Protein AF-A0A7U8CAG4-F1 (afdb_monomer_lite)

Structure (mmCIF, N/CA/C/O backbone):
data_AF-A0A7U8CAG4-F1
#
_entry.id   AF-A0A7U8CAG4-F1
#
loop_
_atom_site.group_PDB
_atom_site.id
_atom_site.type_symbol
_atom_site.label_atom_id
_atom_site.label_alt_id
_atom_site.label_comp_id
_atom_site.label_asym_id
_atom_site.label_entity_id
_atom_site.label_seq_id
_atom_site.pdbx_PDB_ins_code
_atom_site.Cartn_x
_atom_site.Cartn_y
_atom_site.Cartn_z
_atom_site.occupancy
_atom_site.B_iso_or_equiv
_atom_site.auth_seq_id
_atom_site.auth_comp_id
_atom_site.auth_asym_id
_atom_site.auth_atom_id
_atom_site.pdbx_PDB_model_num
ATOM 1 N N . MET A 1 1 ? 18.008 -1.185 -23.469 1.00 68.38 1 MET A N 1
ATOM 2 C CA . MET A 1 1 ? 16.532 -1.246 -23.396 1.00 68.38 1 MET A CA 1
ATOM 3 C C . MET A 1 1 ? 15.949 -0.709 -24.699 1.00 68.38 1 MET A C 1
ATOM 5 O O . MET A 1 1 ? 16.457 0.298 -25.180 1.00 68.38 1 MET A O 1
ATOM 9 N N . THR A 1 2 ? 14.965 -1.376 -25.307 1.00 79.25 2 THR A N 1
ATOM 10 C CA . THR A 1 2 ? 14.265 -0.886 -26.513 1.00 79.25 2 THR A CA 1
ATOM 11 C C . THR A 1 2 ? 13.176 0.128 -26.144 1.00 79.25 2 THR A C 1
ATOM 13 O O . THR A 1 2 ? 12.731 0.179 -24.998 1.00 79.25 2 THR A O 1
ATOM 16 N N . GLU A 1 3 ? 12.713 0.925 -27.109 1.00 79.12 3 GLU A N 1
ATOM 17 C CA . GLU A 1 3 ? 11.611 1.884 -26.909 1.00 79.12 3 GLU A CA 1
ATOM 18 C C . GLU A 1 3 ? 10.323 1.199 -26.412 1.00 79.12 3 GLU A C 1
ATOM 20 O O . GLU A 1 3 ? 9.626 1.711 -25.536 1.00 79.12 3 GLU A O 1
ATOM 25 N N . GLN A 1 4 ? 10.059 -0.022 -26.885 1.00 84.00 4 GLN A N 1
ATOM 26 C CA . GLN A 1 4 ? 8.933 -0.838 -26.432 1.00 84.00 4 GLN A CA 1
ATOM 27 C C . GLN A 1 4 ? 9.073 -1.268 -24.961 1.00 84.00 4 GLN A C 1
ATOM 29 O O . GLN A 1 4 ? 8.112 -1.171 -24.200 1.00 84.00 4 GLN A O 1
ATOM 34 N N . GLN A 1 5 ? 10.267 -1.700 -24.541 1.00 83.88 5 GLN A N 1
ATOM 35 C CA . GLN A 1 5 ? 10.544 -2.063 -23.143 1.00 83.88 5 GLN A CA 1
ATOM 36 C C . GLN A 1 5 ? 10.380 -0.858 -22.206 1.00 83.88 5 GLN A C 1
ATOM 38 O O . GLN A 1 5 ? 9.859 -0.991 -21.100 1.00 83.88 5 GLN A O 1
ATOM 43 N N . PHE A 1 6 ? 10.768 0.332 -22.676 1.00 83.88 6 PHE A N 1
ATOM 44 C CA . PHE A 1 6 ? 10.539 1.583 -21.961 1.00 83.88 6 PHE A CA 1
ATOM 45 C C . PHE A 1 6 ? 9.060 1.898 -21.781 1.00 83.88 6 PHE A C 1
ATOM 47 O O . PHE A 1 6 ? 8.622 2.115 -20.654 1.00 83.88 6 PHE A O 1
ATOM 54 N N . SER A 1 7 ? 8.291 1.893 -22.868 1.00 87.56 7 SER A N 1
ATOM 55 C CA . SER A 1 7 ? 6.862 2.199 -22.807 1.00 87.56 7 SER A CA 1
ATOM 56 C C . SER A 1 7 ? 6.114 1.237 -21.877 1.00 87.56 7 SER A C 1
ATOM 58 O O . SER A 1 7 ? 5.245 1.665 -21.116 1.00 87.56 7 SER A O 1
ATOM 60 N N . GLN A 1 8 ? 6.496 -0.044 -21.874 1.00 89.75 8 GLN A N 1
ATOM 61 C CA . GLN A 1 8 ? 5.921 -1.043 -20.978 1.00 89.75 8 GLN A CA 1
ATOM 62 C C . GLN A 1 8 ? 6.227 -0.746 -19.502 1.00 89.75 8 GLN A C 1
ATOM 64 O O . GLN A 1 8 ? 5.319 -0.788 -18.672 1.00 89.75 8 GLN A O 1
ATOM 69 N N . LEU A 1 9 ? 7.478 -0.408 -19.170 1.00 88.88 9 LEU A N 1
ATOM 70 C CA . LEU A 1 9 ? 7.862 -0.063 -17.800 1.00 88.88 9 LEU A CA 1
ATOM 71 C C . LEU A 1 9 ? 7.195 1.233 -17.326 1.00 88.88 9 LEU A C 1
ATOM 73 O O . LEU A 1 9 ? 6.667 1.268 -16.220 1.00 88.88 9 LEU A O 1
ATOM 77 N N . ASP A 1 10 ? 7.181 2.277 -18.155 1.00 90.50 10 ASP A N 1
ATOM 78 C CA . ASP A 1 10 ? 6.547 3.559 -17.825 1.00 90.50 10 ASP A CA 1
ATOM 79 C C . ASP A 1 10 ? 5.045 3.385 -17.556 1.00 90.50 10 ASP A C 1
ATOM 81 O O . ASP A 1 10 ? 4.529 3.849 -16.538 1.00 90.50 10 ASP A O 1
ATOM 85 N N . THR A 1 11 ? 4.359 2.612 -18.405 1.00 93.19 11 THR A N 1
ATOM 86 C CA . THR A 1 11 ? 2.941 2.271 -18.216 1.00 93.19 11 THR A CA 1
ATOM 87 C C . THR A 1 11 ? 2.712 1.559 -16.885 1.00 93.19 11 THR A C 1
ATOM 89 O O . THR A 1 11 ? 1.804 1.925 -16.138 1.00 93.19 11 THR A O 1
ATOM 92 N N . LEU A 1 12 ? 3.549 0.570 -16.561 1.00 93.50 12 LEU A N 1
ATOM 93 C CA . LEU A 1 12 ? 3.447 -0.167 -15.306 1.00 93.50 12 LEU A CA 1
ATOM 94 C C . LEU A 1 12 ? 3.647 0.760 -14.096 1.00 93.50 12 LEU A C 1
ATOM 96 O O . LEU A 1 12 ? 2.866 0.714 -13.147 1.00 93.50 12 LEU A O 1
ATOM 100 N N . LEU A 1 13 ? 4.648 1.646 -14.127 1.00 93.12 13 LEU A N 1
ATOM 101 C CA . LEU A 1 13 ? 4.898 2.597 -13.038 1.00 93.12 13 LEU A CA 1
ATOM 102 C C . LEU A 1 13 ? 3.747 3.595 -12.861 1.00 93.12 13 LEU A C 1
ATOM 104 O O . LEU A 1 13 ? 3.364 3.873 -11.725 1.00 93.12 13 LEU A O 1
ATOM 108 N N . LEU A 1 14 ? 3.153 4.088 -13.951 1.00 95.12 14 LEU A N 1
ATOM 109 C CA . LEU A 1 14 ? 1.967 4.950 -13.896 1.00 95.12 14 LEU A CA 1
ATOM 110 C C . LEU A 1 14 ? 0.762 4.234 -13.273 1.00 95.12 14 LEU A C 1
ATOM 112 O O . LEU A 1 14 ? 0.055 4.823 -12.453 1.00 95.12 14 LEU A O 1
ATOM 116 N N . GLN A 1 15 ? 0.551 2.956 -13.597 1.00 94.94 15 GLN A N 1
ATOM 117 C CA . GLN A 1 15 ? -0.473 2.142 -12.936 1.00 94.94 15 GLN A CA 1
ATOM 118 C C . GLN A 1 15 ? -0.194 2.002 -11.434 1.00 94.94 15 GLN A C 1
ATOM 120 O O . GLN A 1 15 ? -1.111 2.137 -10.624 1.00 94.94 15 GLN A O 1
ATOM 125 N N . GLY A 1 16 ? 1.069 1.792 -11.053 1.00 94.50 16 GLY A N 1
ATOM 126 C CA . GLY A 1 16 ? 1.500 1.766 -9.655 1.00 94.50 16 GLY A CA 1
ATOM 127 C C . GLY A 1 16 ? 1.205 3.074 -8.914 1.00 94.50 16 GLY A C 1
ATOM 128 O O . GLY A 1 16 ? 0.687 3.037 -7.801 1.00 94.50 16 GLY A O 1
ATOM 129 N N . ILE A 1 17 ? 1.471 4.226 -9.538 1.00 95.88 17 ILE A N 1
ATOM 130 C CA . ILE A 1 17 ? 1.151 5.548 -8.972 1.00 95.88 17 ILE A CA 1
ATOM 131 C C . ILE A 1 17 ? -0.359 5.688 -8.758 1.00 95.88 17 ILE A C 1
ATOM 133 O O . ILE A 1 17 ? -0.787 5.985 -7.646 1.00 95.88 17 ILE A O 1
ATOM 137 N N . SER A 1 18 ? -1.172 5.378 -9.770 1.00 96.25 18 SER A N 1
ATOM 138 C CA . SER A 1 18 ? -2.635 5.462 -9.664 1.00 96.25 18 SER A CA 1
ATOM 139 C C . SER A 1 18 ? -3.208 4.541 -8.571 1.00 96.25 18 SER A C 1
ATOM 141 O O . SER A 1 18 ? -4.127 4.921 -7.837 1.00 96.25 18 SER A O 1
ATOM 143 N N . LEU A 1 19 ? -2.636 3.342 -8.399 1.00 94.56 19 LEU A N 1
ATOM 144 C CA . LEU A 1 19 ? -2.985 2.442 -7.294 1.00 94.56 19 LEU A CA 1
ATOM 145 C C . LEU A 1 19 ? -2.683 3.071 -5.928 1.00 94.56 19 LEU A C 1
ATOM 147 O O . LEU A 1 19 ? -3.506 2.972 -5.018 1.00 94.56 19 LEU A O 1
ATOM 151 N N . LEU A 1 20 ? -1.527 3.720 -5.782 1.00 95.81 20 LEU A N 1
ATOM 152 C CA . LEU A 1 20 ? -1.118 4.368 -4.534 1.00 95.81 20 LEU A CA 1
ATOM 153 C C . LEU A 1 20 ? -1.964 5.604 -4.215 1.00 95.81 20 LEU A C 1
ATOM 155 O O . LEU A 1 20 ? -2.328 5.799 -3.057 1.00 95.81 20 LEU A O 1
ATOM 159 N N . GLU A 1 21 ? -2.336 6.400 -5.217 1.00 96.25 21 GLU A N 1
ATOM 160 C CA . GLU A 1 21 ? -3.268 7.525 -5.059 1.00 96.25 21 GLU A CA 1
ATOM 161 C C . GLU A 1 21 ? -4.646 7.044 -4.589 1.00 96.25 21 GLU A C 1
ATOM 163 O O . GLU A 1 21 ? -5.217 7.592 -3.643 1.00 96.25 21 GLU A O 1
ATOM 168 N N . THR A 1 22 ? -5.149 5.961 -5.189 1.00 95.50 22 THR A N 1
ATOM 169 C CA . THR A 1 22 ? -6.414 5.340 -4.772 1.00 95.50 22 THR A CA 1
ATOM 170 C C . THR A 1 22 ? -6.319 4.853 -3.328 1.00 95.50 22 THR A C 1
ATOM 172 O O . THR A 1 22 ? -7.183 5.160 -2.508 1.00 95.50 22 THR A O 1
ATOM 175 N N . LEU A 1 23 ? -5.235 4.153 -2.982 1.00 94.69 23 LEU A N 1
ATOM 176 C CA . LEU A 1 23 ? -4.998 3.684 -1.620 1.00 94.69 23 LEU A CA 1
ATOM 177 C C . LEU A 1 23 ? -4.916 4.857 -0.629 1.00 94.69 23 LEU A C 1
ATOM 179 O O . LEU A 1 23 ? -5.432 4.760 0.482 1.00 94.69 23 LEU A O 1
ATOM 183 N N . SER A 1 24 ? -4.338 5.986 -1.041 1.00 95.50 24 SER A N 1
ATOM 184 C CA . SER A 1 24 ? -4.243 7.207 -0.235 1.00 95.50 24 SER A CA 1
ATOM 185 C C . SER A 1 24 ? -5.624 7.757 0.118 1.00 95.50 24 SER A C 1
ATOM 187 O O . SER A 1 24 ? -5.876 8.067 1.283 1.00 95.50 24 SER A O 1
ATOM 189 N N . SER A 1 25 ? -6.546 7.780 -0.851 1.00 95.81 25 SER A N 1
ATOM 190 C CA . SER A 1 25 ? -7.946 8.151 -0.612 1.00 95.81 25 SER A CA 1
ATOM 191 C C . SER A 1 25 ? -8.642 7.188 0.356 1.00 95.81 25 SER A C 1
ATOM 193 O O . SER A 1 25 ? -9.379 7.632 1.236 1.00 95.81 25 SER A O 1
ATOM 195 N N . ILE A 1 26 ? -8.370 5.883 0.258 1.00 95.69 26 ILE A N 1
ATOM 196 C CA . ILE A 1 26 ? -8.925 4.877 1.178 1.00 95.69 26 ILE A CA 1
ATOM 197 C C . ILE A 1 26 ? -8.468 5.099 2.617 1.00 95.69 26 ILE A C 1
ATOM 199 O O . ILE A 1 26 ? -9.287 5.012 3.526 1.00 95.69 26 ILE A O 1
ATOM 203 N N . TYR A 1 27 ? -7.205 5.461 2.842 1.00 93.81 27 TYR A N 1
ATOM 204 C CA . TYR A 1 27 ? -6.733 5.808 4.185 1.00 93.81 27 TYR A CA 1
ATOM 205 C C . TYR A 1 27 ? -7.405 7.062 4.762 1.00 93.81 27 TYR A C 1
ATOM 207 O O . TYR A 1 27 ? -7.573 7.161 5.980 1.00 93.81 27 TYR A O 1
ATOM 215 N N . ASP A 1 28 ? -7.784 8.030 3.928 1.00 95.06 28 ASP A N 1
ATOM 216 C CA . ASP A 1 28 ? -8.519 9.208 4.397 1.00 95.06 28 ASP A CA 1
ATOM 217 C C . ASP A 1 28 ? -9.979 8.866 4.728 1.00 95.06 28 ASP A C 1
ATOM 219 O O . ASP A 1 28 ? -10.457 9.250 5.797 1.00 95.06 28 ASP A O 1
ATOM 223 N N . LYS A 1 29 ? -10.646 8.053 3.898 1.00 93.69 29 LYS A N 1
ATOM 224 C CA . LYS A 1 29 ? -11.989 7.525 4.204 1.00 93.69 29 LYS A CA 1
ATOM 225 C C . LYS A 1 29 ? -11.995 6.668 5.472 1.00 93.69 29 LYS A C 1
ATOM 227 O O . LYS A 1 29 ? -12.907 6.774 6.285 1.00 93.69 29 LYS A O 1
ATOM 232 N N . GLU A 1 30 ? -10.968 5.840 5.670 1.00 93.50 30 GLU A N 1
ATOM 233 C CA . GLU A 1 30 ? -10.811 5.016 6.874 1.00 93.50 30 GLU A CA 1
ATOM 234 C C . GLU A 1 30 ? -10.738 5.895 8.128 1.00 93.50 30 GLU A C 1
ATOM 236 O O . GLU A 1 30 ? -11.395 5.601 9.124 1.00 93.50 30 GLU A O 1
ATOM 241 N N . LEU A 1 31 ? -9.999 7.011 8.082 1.00 94.25 31 LEU A N 1
ATOM 242 C CA . LEU A 1 31 ? -9.956 7.953 9.201 1.00 94.25 31 LEU A CA 1
ATOM 243 C C . LEU A 1 31 ? -11.335 8.560 9.493 1.00 94.25 31 LEU A C 1
ATOM 245 O O . LEU A 1 31 ? -11.708 8.693 10.663 1.00 94.25 31 LEU A O 1
ATOM 249 N N . GLU A 1 32 ? -12.070 8.957 8.455 1.00 93.06 32 GLU A N 1
ATOM 250 C CA . GLU A 1 32 ? -13.411 9.526 8.597 1.00 93.06 32 GLU A CA 1
ATOM 251 C C . GLU A 1 32 ? -14.366 8.520 9.250 1.00 93.06 32 GLU A C 1
ATOM 253 O O . GLU A 1 32 ? -14.986 8.840 10.266 1.00 93.06 32 GLU A O 1
ATOM 258 N N . ALA A 1 33 ? -14.381 7.278 8.762 1.00 91.44 33 ALA A N 1
ATOM 259 C CA . ALA A 1 33 ? -15.195 6.196 9.309 1.00 91.44 33 ALA A CA 1
ATOM 260 C C . ALA A 1 33 ? -14.813 5.848 10.765 1.00 91.44 33 ALA A C 1
ATOM 262 O O . ALA A 1 33 ? -15.675 5.652 11.624 1.00 91.44 33 ALA A O 1
ATOM 263 N N . LEU A 1 34 ? -13.514 5.855 11.095 1.00 91.00 34 LEU A N 1
ATOM 264 C CA . LEU A 1 34 ? -13.033 5.697 12.475 1.00 91.00 34 LEU A CA 1
ATOM 265 C C . LEU A 1 34 ? -13.487 6.841 13.391 1.00 91.00 34 LEU A C 1
ATOM 267 O O . LEU A 1 34 ? -13.701 6.628 14.589 1.00 91.00 34 LEU A O 1
ATOM 271 N N . SER A 1 35 ? -13.606 8.052 12.849 1.00 89.62 35 SER A N 1
ATOM 272 C CA . SER A 1 35 ? -14.015 9.243 13.597 1.00 89.62 35 SER A CA 1
ATOM 273 C C . SER A 1 35 ? -15.526 9.270 13.833 1.00 89.62 35 SER A C 1
ATOM 275 O O . SER A 1 35 ? -15.965 9.628 14.927 1.00 89.62 35 SER A O 1
ATOM 277 N N . SER A 1 36 ? -16.315 8.840 12.845 1.00 91.19 36 SER A N 1
ATOM 278 C CA . SER A 1 36 ? -17.772 8.695 12.948 1.00 91.19 36 SER A CA 1
ATOM 279 C C . SER A 1 36 ? -18.210 7.422 13.682 1.00 91.19 36 SER A C 1
ATOM 281 O O . SER A 1 36 ? -19.361 7.337 14.106 1.00 91.19 36 SER A O 1
ATOM 283 N N . LYS A 1 37 ? -17.288 6.469 13.898 1.00 89.06 37 LYS A N 1
ATOM 284 C CA . LYS A 1 37 ? -17.540 5.135 14.481 1.00 89.06 37 LYS A CA 1
ATOM 285 C C . LYS A 1 37 ? -18.525 4.302 13.653 1.00 89.06 37 LYS A C 1
ATOM 287 O O . LYS A 1 37 ? -19.269 3.495 14.208 1.00 89.06 37 LYS A O 1
ATOM 292 N N . ASP A 1 38 ? -18.513 4.501 12.341 1.00 90.62 38 ASP A N 1
ATOM 293 C CA . ASP A 1 38 ? -19.346 3.767 11.395 1.00 90.62 38 ASP A CA 1
ATOM 294 C C . ASP A 1 38 ? -18.714 2.397 11.095 1.00 90.62 38 ASP A C 1
ATOM 296 O O . ASP A 1 38 ? -17.737 2.288 10.353 1.00 90.62 38 ASP A O 1
ATOM 300 N N . LEU A 1 39 ? -19.226 1.349 11.746 1.00 88.00 39 LEU A N 1
ATOM 301 C CA . LEU A 1 39 ? -18.669 -0.003 11.645 1.00 88.00 39 LEU A CA 1
ATOM 302 C C . LEU A 1 39 ? -18.956 -0.669 10.295 1.00 88.00 39 LEU A C 1
ATOM 304 O O . LEU A 1 39 ? -18.136 -1.469 9.842 1.00 88.00 39 LEU A O 1
ATOM 308 N N . ASP A 1 40 ? -20.079 -0.333 9.662 1.00 89.38 40 ASP A N 1
ATOM 309 C CA . ASP A 1 40 ? -20.458 -0.893 8.366 1.00 89.38 40 ASP A CA 1
ATOM 310 C C . ASP A 1 40 ? -19.544 -0.311 7.283 1.00 89.38 40 ASP A C 1
ATOM 312 O O . ASP A 1 40 ? -18.876 -1.056 6.562 1.00 89.38 40 ASP A O 1
ATOM 316 N N . LEU A 1 41 ? -19.374 1.017 7.283 1.00 89.69 41 LEU A N 1
ATOM 317 C CA . LEU A 1 41 ? -18.438 1.700 6.393 1.00 89.69 41 LEU A CA 1
ATOM 318 C C . LEU A 1 41 ? -16.987 1.235 6.609 1.00 89.69 41 LEU A C 1
ATOM 320 O O . LEU A 1 41 ? -16.241 1.069 5.643 1.00 89.69 41 LEU A O 1
ATOM 324 N N . LEU A 1 42 ? -16.569 0.983 7.856 1.00 90.31 42 LEU A N 1
ATOM 325 C CA . LEU A 1 42 ? -15.238 0.432 8.143 1.00 90.31 42 LEU A CA 1
ATOM 326 C C . LEU A 1 42 ? -15.037 -0.969 7.559 1.00 90.31 42 LEU A C 1
ATOM 328 O O . LEU A 1 42 ? -13.926 -1.288 7.127 1.00 90.31 42 LEU A O 1
ATOM 332 N N . SER A 1 43 ? -16.078 -1.803 7.541 1.00 89.75 43 SER A N 1
ATOM 333 C CA . SER A 1 43 ? -16.007 -3.139 6.944 1.00 89.75 43 SER A CA 1
ATOM 334 C C . SER A 1 43 ? -15.768 -3.054 5.438 1.00 89.75 43 SER A C 1
ATOM 336 O O . SER A 1 43 ? -14.815 -3.654 4.931 1.00 89.75 43 SER A O 1
ATOM 338 N N . ASP A 1 44 ? -16.558 -2.231 4.747 1.00 92.75 44 ASP A N 1
ATOM 339 C CA . ASP A 1 44 ? -16.452 -2.024 3.301 1.00 92.75 44 ASP A CA 1
ATOM 340 C C . ASP A 1 44 ? -15.082 -1.447 2.915 1.00 92.75 44 ASP A C 1
ATOM 342 O O . ASP A 1 44 ? -14.391 -1.981 2.043 1.00 92.75 44 ASP A O 1
ATOM 346 N N . ILE A 1 45 ? -14.628 -0.415 3.638 1.00 93.62 45 ILE A N 1
ATOM 347 C CA . ILE A 1 45 ? -13.303 0.196 3.456 1.00 93.62 45 ILE A CA 1
ATOM 348 C C . ILE A 1 45 ? -12.187 -0.830 3.663 1.00 93.62 45 ILE A C 1
ATOM 350 O O . ILE A 1 45 ? -11.206 -0.833 2.919 1.00 93.62 45 ILE A O 1
ATOM 354 N N . T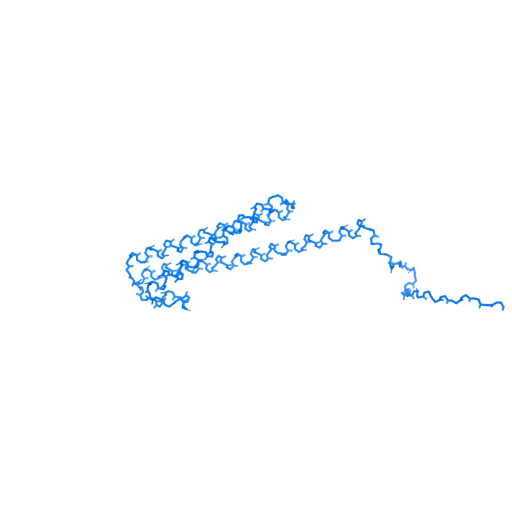HR A 1 46 ? -12.316 -1.716 4.653 1.00 90.44 46 THR A N 1
ATOM 355 C CA . THR A 1 46 ? -11.310 -2.753 4.914 1.00 90.44 46 THR A CA 1
ATOM 356 C C . THR A 1 46 ? -11.211 -3.725 3.741 1.00 90.44 46 THR A C 1
ATOM 358 O O . THR A 1 46 ? -10.103 -4.034 3.298 1.00 90.44 46 THR A O 1
ATOM 361 N N . GLN A 1 47 ? -12.346 -4.169 3.194 1.00 92.38 47 GLN A N 1
ATOM 362 C CA . GLN A 1 47 ? -12.368 -5.056 2.027 1.00 92.38 47 GLN A CA 1
ATOM 363 C C . GLN A 1 47 ? -11.745 -4.384 0.795 1.00 92.38 47 GLN A C 1
ATOM 365 O O . GLN A 1 47 ? -10.901 -4.983 0.121 1.00 92.38 47 GLN A O 1
ATOM 370 N N . GLU A 1 48 ? -12.100 -3.123 0.535 1.00 93.25 48 GLU A N 1
ATOM 371 C CA . GLU A 1 48 ? -11.541 -2.336 -0.569 1.00 93.25 48 GLU A CA 1
ATOM 372 C C . GLU A 1 48 ? -10.020 -2.149 -0.414 1.00 93.25 48 GLU A C 1
ATOM 374 O O . GLU A 1 48 ? -9.255 -2.409 -1.350 1.00 93.25 48 GLU A O 1
ATOM 379 N N . LYS A 1 49 ? -9.558 -1.797 0.794 1.00 92.94 49 LYS A N 1
ATOM 380 C CA . LYS A 1 49 ? -8.136 -1.658 1.145 1.00 92.94 49 LYS A CA 1
ATOM 381 C C . LYS A 1 49 ? -7.368 -2.956 0.908 1.00 92.94 49 LYS A C 1
ATOM 383 O O . LYS A 1 49 ? -6.307 -2.925 0.285 1.00 92.94 49 LYS A O 1
ATOM 388 N N . THR A 1 50 ? -7.893 -4.103 1.347 1.00 92.19 50 THR A N 1
ATOM 389 C CA . THR A 1 50 ? -7.275 -5.416 1.097 1.00 92.19 50 THR A CA 1
ATOM 390 C C . THR A 1 50 ? -7.173 -5.715 -0.400 1.00 92.19 50 THR A C 1
ATOM 392 O O . THR A 1 50 ? -6.120 -6.150 -0.868 1.00 92.19 50 THR A O 1
ATOM 395 N N . GLY A 1 51 ? -8.227 -5.438 -1.173 1.00 91.56 51 GLY A N 1
ATOM 396 C CA . GLY A 1 51 ? -8.215 -5.604 -2.627 1.00 91.56 51 GLY A CA 1
ATOM 397 C C . GLY A 1 51 ? -7.135 -4.756 -3.309 1.00 91.56 51 GLY A C 1
ATOM 398 O O . GLY A 1 51 ? -6.379 -5.261 -4.143 1.00 91.56 51 GLY A O 1
ATOM 399 N N . LEU A 1 52 ? -7.009 -3.485 -2.922 1.00 91.88 52 LEU A N 1
ATOM 400 C CA . LEU A 1 52 ? -5.985 -2.581 -3.453 1.00 91.88 52 LEU A CA 1
ATOM 401 C C . LEU A 1 52 ? -4.565 -2.995 -3.055 1.00 91.88 52 LEU A C 1
ATOM 403 O O . LEU A 1 52 ? -3.670 -2.955 -3.897 1.00 91.88 52 LEU A O 1
ATOM 407 N N . LEU A 1 53 ? -4.354 -3.445 -1.816 1.00 93.00 53 LEU A N 1
ATOM 408 C CA . LEU A 1 53 ? -3.055 -3.951 -1.364 1.00 93.00 53 LEU A CA 1
ATOM 409 C C . LEU A 1 53 ? -2.627 -5.199 -2.144 1.00 93.00 53 LEU A C 1
ATOM 411 O O . LEU A 1 53 ? -1.468 -5.296 -2.543 1.00 93.00 53 LEU A O 1
ATOM 415 N N . ASN A 1 54 ? -3.557 -6.110 -2.443 1.00 92.69 54 ASN A N 1
ATOM 416 C CA . ASN A 1 54 ? -3.279 -7.268 -3.296 1.00 92.69 54 ASN A CA 1
ATOM 417 C C . ASN A 1 54 ? -2.903 -6.846 -4.725 1.00 92.69 54 ASN A C 1
ATOM 419 O O . ASN A 1 54 ? -1.950 -7.372 -5.300 1.00 92.69 54 ASN A O 1
ATOM 423 N N . ARG A 1 55 ? -3.597 -5.853 -5.297 1.00 92.38 55 ARG A N 1
ATOM 424 C CA . ARG A 1 55 ? -3.238 -5.290 -6.612 1.00 92.38 55 ARG A CA 1
ATOM 425 C C . ARG A 1 55 ? -1.852 -4.646 -6.593 1.00 92.38 55 ARG A C 1
ATOM 427 O O . ARG A 1 55 ? -1.079 -4.855 -7.523 1.00 92.38 55 ARG A O 1
ATOM 434 N N . PHE A 1 56 ? -1.515 -3.914 -5.533 1.00 91.31 56 PHE A N 1
ATOM 435 C CA . PHE A 1 56 ? -0.194 -3.308 -5.369 1.00 91.31 56 PHE A CA 1
ATOM 436 C C . PHE A 1 56 ? 0.919 -4.356 -5.188 1.00 91.31 56 PHE A C 1
ATOM 438 O O . PHE A 1 56 ? 2.019 -4.209 -5.728 1.00 91.31 56 PHE A O 1
ATOM 445 N N . HIS A 1 57 ? 0.631 -5.448 -4.477 1.00 90.81 57 HIS A N 1
ATOM 446 C CA . HIS A 1 57 ? 1.535 -6.588 -4.378 1.00 90.81 57 HIS A CA 1
ATOM 447 C C . HIS A 1 57 ? 1.813 -7.200 -5.757 1.00 90.81 57 HIS A C 1
ATOM 449 O O . HIS A 1 57 ? 2.974 -7.355 -6.133 1.00 90.81 57 HIS A O 1
ATOM 455 N N . ASN A 1 58 ? 0.765 -7.450 -6.548 1.00 91.62 58 ASN A N 1
ATOM 456 C CA . ASN A 1 58 ? 0.904 -7.965 -7.911 1.00 91.62 58 ASN A CA 1
ATOM 457 C C . ASN A 1 58 ? 1.702 -7.011 -8.808 1.00 91.62 58 ASN A C 1
ATOM 459 O O . ASN A 1 58 ? 2.612 -7.461 -9.494 1.00 91.62 58 ASN A O 1
ATOM 463 N N . PHE A 1 59 ? 1.439 -5.702 -8.736 1.00 92.56 59 PHE A N 1
ATOM 464 C CA . PHE A 1 59 ? 2.245 -4.680 -9.415 1.00 92.56 59 PHE A CA 1
ATOM 465 C C . PHE A 1 59 ? 3.735 -4.787 -9.046 1.00 92.56 59 PHE A C 1
ATOM 467 O O . PHE A 1 59 ? 4.604 -4.701 -9.911 1.00 92.56 59 PHE A O 1
ATOM 474 N N . THR A 1 60 ? 4.050 -5.004 -7.766 1.00 89.31 60 THR A N 1
ATOM 475 C CA . THR A 1 60 ? 5.440 -5.127 -7.305 1.00 89.31 60 THR A CA 1
ATOM 476 C C . THR A 1 60 ? 6.117 -6.364 -7.897 1.00 89.31 60 THR A C 1
ATOM 478 O O . THR A 1 60 ? 7.265 -6.274 -8.334 1.00 89.31 60 THR A O 1
ATOM 481 N N . LEU A 1 61 ? 5.407 -7.496 -7.943 1.00 90.19 61 LEU A N 1
ATOM 482 C CA . LEU A 1 61 ? 5.892 -8.726 -8.573 1.00 90.19 61 LEU A CA 1
ATOM 483 C C . LEU A 1 61 ? 6.088 -8.542 -10.080 1.00 90.19 61 LEU A C 1
ATOM 485 O O . LEU A 1 61 ? 7.157 -8.854 -10.597 1.00 90.19 61 LEU A O 1
ATOM 489 N N . GLU A 1 62 ? 5.098 -7.976 -10.769 1.00 91.50 62 GLU A N 1
ATOM 490 C CA . GLU A 1 62 ? 5.154 -7.705 -12.206 1.00 91.50 62 GLU A CA 1
ATOM 491 C C . GLU A 1 62 ? 6.324 -6.782 -12.552 1.00 91.50 62 GLU A C 1
ATOM 493 O O . GLU A 1 62 ? 7.068 -7.051 -13.491 1.00 91.50 62 GLU A O 1
ATOM 498 N N . ARG A 1 63 ? 6.564 -5.745 -11.741 1.00 90.38 63 ARG A N 1
ATOM 499 C CA . ARG A 1 63 ? 7.705 -4.841 -11.915 1.00 90.38 63 ARG A CA 1
ATOM 500 C C . ARG A 1 63 ? 9.034 -5.576 -11.782 1.00 90.38 63 ARG A C 1
ATOM 502 O O . ARG A 1 63 ? 9.937 -5.347 -12.581 1.00 90.38 63 ARG A O 1
ATOM 509 N N . VAL A 1 64 ? 9.167 -6.446 -10.783 1.00 88.50 64 VAL A N 1
ATOM 510 C CA . VAL A 1 64 ? 10.382 -7.248 -10.577 1.00 88.50 64 VAL A CA 1
ATOM 511 C C . VAL A 1 64 ? 10.619 -8.188 -11.758 1.00 88.50 64 VAL A C 1
ATOM 513 O O . VAL A 1 64 ? 11.733 -8.233 -12.277 1.00 88.50 64 VAL A O 1
ATOM 516 N N . GLU A 1 65 ? 9.591 -8.903 -12.215 1.00 88.75 65 GLU A N 1
ATOM 517 C CA . GLU A 1 65 ? 9.697 -9.808 -13.365 1.00 88.75 65 GLU A CA 1
ATOM 518 C C . GLU A 1 65 ? 10.010 -9.055 -14.664 1.00 88.75 65 GLU A C 1
ATOM 520 O O . GLU A 1 65 ? 10.866 -9.482 -15.441 1.00 88.75 65 GLU A O 1
ATOM 525 N N . LEU A 1 66 ? 9.405 -7.883 -14.864 1.00 88.00 66 LEU A N 1
ATOM 526 C CA . LEU A 1 66 ? 9.684 -7.029 -16.012 1.00 88.00 66 LEU A CA 1
ATOM 527 C C . LEU A 1 66 ? 11.148 -6.574 -16.026 1.00 88.00 66 LEU A C 1
ATOM 529 O O . LEU A 1 66 ? 11.819 -6.687 -17.050 1.00 88.00 66 LEU A O 1
ATOM 533 N N . LEU A 1 67 ? 11.683 -6.135 -14.885 1.00 84.44 67 LEU A N 1
ATOM 534 C CA . LEU A 1 67 ? 13.082 -5.714 -14.786 1.00 84.44 67 LEU A CA 1
ATOM 535 C C . LEU A 1 67 ? 14.065 -6.867 -15.002 1.00 84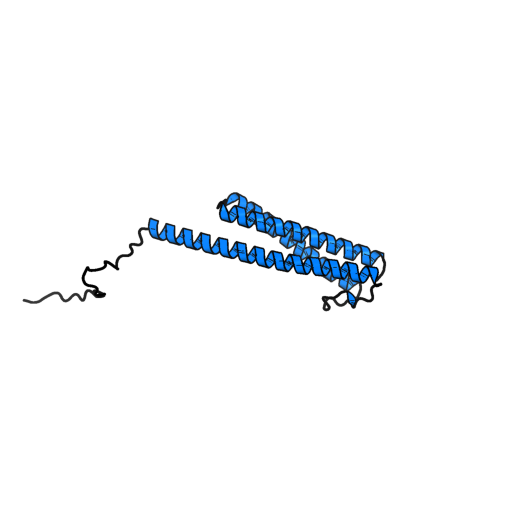.44 67 LEU A C 1
ATOM 537 O O . LEU A 1 67 ? 15.054 -6.698 -15.721 1.00 84.44 67 LEU A O 1
ATOM 541 N N . LYS A 1 68 ? 13.760 -8.057 -14.470 1.00 85.06 68 LYS A N 1
ATOM 542 C CA . LYS A 1 68 ? 14.528 -9.277 -14.758 1.00 85.06 68 LYS A CA 1
ATOM 543 C C . LYS A 1 68 ? 14.534 -9.597 -16.250 1.00 85.06 68 LYS A C 1
ATOM 545 O O . LYS A 1 68 ? 15.587 -9.925 -16.790 1.00 85.06 68 LYS A O 1
ATOM 550 N N . SER A 1 69 ? 13.395 -9.453 -16.934 1.00 85.00 69 SER A N 1
ATOM 551 C CA . SER A 1 69 ? 13.300 -9.690 -18.383 1.00 85.00 69 SER A CA 1
ATOM 552 C C . SER A 1 69 ? 14.194 -8.748 -19.201 1.00 85.00 69 SER A C 1
ATOM 554 O O . SER A 1 69 ? 14.638 -9.096 -20.295 1.00 85.00 69 SER A O 1
ATOM 556 N N . PHE A 1 70 ? 14.522 -7.576 -18.651 1.00 82.44 70 PHE A N 1
ATOM 557 C CA . PHE A 1 70 ? 15.428 -6.604 -19.263 1.00 82.44 70 PHE A CA 1
ATOM 558 C C . PHE A 1 70 ? 16.895 -6.819 -18.870 1.00 82.44 70 PHE A C 1
ATOM 560 O O . PHE A 1 70 ? 17.749 -6.042 -19.290 1.00 82.44 70 PHE A O 1
ATOM 567 N N . SER A 1 71 ? 17.200 -7.864 -18.088 1.00 76.81 71 SER A N 1
ATOM 568 C CA . SER A 1 71 ? 18.527 -8.114 -17.504 1.00 76.81 71 SER A CA 1
ATOM 569 C C . SER A 1 71 ? 19.036 -6.956 -16.634 1.00 76.81 71 SER A C 1
ATOM 571 O O . SER A 1 71 ? 20.241 -6.750 -16.502 1.00 76.81 71 SER A O 1
ATOM 573 N N . ILE A 1 72 ? 18.115 -6.195 -16.035 1.00 72.06 72 ILE A N 1
ATOM 574 C CA . ILE A 1 72 ? 18.429 -5.138 -15.074 1.00 72.06 72 ILE A CA 1
ATOM 575 C C . ILE A 1 72 ? 18.429 -5.769 -13.682 1.00 72.06 72 ILE A C 1
ATOM 577 O O . ILE A 1 72 ? 17.448 -6.393 -13.271 1.00 72.06 72 ILE A O 1
ATOM 581 N N . GLU A 1 73 ? 19.525 -5.608 -12.941 1.00 66.56 73 GLU A N 1
ATOM 582 C CA . GLU A 1 73 ? 19.586 -6.058 -11.552 1.00 66.56 73 GLU A CA 1
ATOM 583 C C . GLU A 1 73 ? 18.573 -5.286 -10.700 1.00 66.56 73 GLU A C 1
ATOM 585 O O . GLU A 1 73 ? 18.739 -4.101 -10.417 1.00 66.56 73 GLU A O 1
ATOM 590 N N . THR A 1 74 ? 17.554 -5.989 -10.206 1.00 61.19 74 THR A N 1
ATOM 591 C CA . THR A 1 74 ? 16.515 -5.444 -9.313 1.00 61.19 74 THR A CA 1
ATOM 592 C C . THR A 1 74 ? 17.050 -4.992 -7.951 1.00 61.19 74 THR A C 1
ATOM 594 O O . THR A 1 74 ? 16.303 -4.437 -7.153 1.00 61.19 74 THR A O 1
ATOM 597 N N . SER A 1 75 ? 18.329 -5.260 -7.662 1.00 56.78 75 SER A N 1
ATOM 598 C CA . SER A 1 75 ? 19.019 -4.842 -6.438 1.00 56.78 75 SER A CA 1
ATOM 599 C C . SER A 1 75 ? 19.330 -3.348 -6.411 1.00 56.78 75 SER A C 1
ATOM 601 O O . SER A 1 75 ? 19.550 -2.807 -5.327 1.00 56.78 75 SER A O 1
ATOM 603 N N . LYS A 1 76 ? 19.412 -2.685 -7.569 1.00 54.12 76 LYS A N 1
ATOM 604 C CA . LYS A 1 76 ? 19.660 -1.247 -7.631 1.00 54.12 76 LYS A CA 1
ATOM 605 C C . LYS A 1 76 ? 18.316 -0.556 -7.755 1.00 54.12 76 LYS A C 1
ATOM 607 O O . LYS A 1 76 ? 17.652 -0.642 -8.780 1.00 54.12 76 LYS A O 1
ATOM 612 N N . GLU A 1 77 ? 17.915 0.123 -6.687 1.00 55.31 77 GLU A N 1
ATOM 613 C CA . GLU A 1 77 ? 16.686 0.922 -6.650 1.00 55.31 77 GLU A CA 1
ATOM 614 C C . GLU A 1 77 ? 16.703 2.121 -7.618 1.00 55.31 77 GLU A C 1
ATOM 616 O O . GLU A 1 77 ? 15.683 2.799 -7.750 1.00 55.31 77 GLU A O 1
ATOM 621 N N . ASP A 1 78 ? 17.843 2.360 -8.276 1.00 58.56 78 ASP A N 1
ATOM 622 C CA . ASP A 1 78 ? 18.081 3.447 -9.214 1.00 58.56 78 ASP A CA 1
ATOM 623 C C . ASP A 1 78 ? 18.258 2.902 -10.641 1.00 58.56 78 ASP A C 1
ATOM 625 O O . ASP A 1 78 ? 19.228 2.203 -10.975 1.00 58.56 78 ASP A O 1
ATOM 629 N N . TYR A 1 79 ? 17.303 3.265 -11.500 1.00 62.84 79 TYR A N 1
ATOM 630 C CA . TYR A 1 79 ? 17.230 2.859 -12.905 1.00 62.84 79 TYR A CA 1
ATOM 631 C C . TYR A 1 79 ? 18.233 3.635 -13.765 1.00 62.84 79 TYR A C 1
ATOM 633 O O . TYR A 1 79 ? 18.517 3.236 -14.895 1.00 62.84 79 TYR A O 1
ATOM 641 N N . SER A 1 80 ? 18.842 4.685 -13.209 1.00 58.06 80 SER A N 1
ATOM 642 C CA . SER A 1 80 ? 19.969 5.430 -13.780 1.00 58.06 80 SER A CA 1
ATOM 643 C C . SER A 1 80 ? 21.141 4.535 -14.208 1.00 58.06 80 SER A C 1
ATOM 645 O O . SER A 1 80 ? 21.832 4.834 -15.180 1.00 58.06 80 SER A O 1
ATOM 647 N N . SER A 1 81 ? 21.334 3.386 -13.549 1.00 56.06 81 SER A N 1
ATOM 648 C CA . SER A 1 81 ? 22.382 2.415 -13.897 1.00 56.06 81 SER A CA 1
ATOM 649 C C . SER A 1 81 ? 22.007 1.433 -15.020 1.00 56.06 81 SER A C 1
ATOM 651 O O . SER A 1 81 ? 22.860 0.666 -15.466 1.00 56.06 81 SER A O 1
ATOM 653 N N . ALA A 1 82 ? 20.765 1.464 -15.520 1.00 59.81 82 ALA A N 1
ATOM 654 C CA . ALA A 1 82 ? 20.234 0.501 -16.492 1.00 59.81 82 ALA A CA 1
ATOM 655 C C . ALA A 1 82 ? 20.595 0.796 -17.966 1.00 59.81 82 ALA A C 1
ATOM 657 O O . ALA A 1 82 ? 20.034 0.184 -18.879 1.00 59.81 82 ALA A O 1
ATOM 658 N N . GLY A 1 83 ? 21.519 1.730 -18.226 1.00 60.81 83 GLY A N 1
ATOM 659 C CA . GLY A 1 83 ? 21.986 2.043 -19.585 1.00 60.81 83 GLY A CA 1
ATOM 660 C C . GLY A 1 83 ? 20.898 2.642 -20.485 1.00 60.81 83 GLY A C 1
ATOM 661 O O . GLY A 1 83 ? 20.852 2.367 -21.686 1.00 60.81 83 GLY A O 1
ATOM 662 N N . LEU A 1 84 ? 19.981 3.413 -19.897 1.00 65.75 84 LEU A N 1
ATOM 663 C CA . LEU A 1 84 ? 18.902 4.102 -20.600 1.00 65.75 84 LEU A CA 1
ATOM 664 C C . LEU A 1 84 ? 19.411 5.382 -21.265 1.00 65.75 84 LEU A C 1
ATOM 666 O O . LEU A 1 84 ? 20.281 6.064 -20.732 1.00 65.75 84 LEU A O 1
ATOM 670 N N . SER A 1 85 ? 18.843 5.733 -22.422 1.00 68.38 85 SER A N 1
ATOM 671 C CA . SER A 1 85 ? 19.071 7.056 -23.013 1.00 68.38 85 SER A CA 1
ATOM 672 C C . SER A 1 85 ? 18.522 8.133 -22.067 1.00 68.38 85 SER A C 1
ATOM 674 O O . SER A 1 85 ? 17.442 7.954 -21.496 1.00 68.38 85 SER A O 1
ATOM 676 N N . GLU A 1 86 ? 19.250 9.241 -21.901 1.00 67.31 86 GLU A N 1
ATOM 677 C CA . GLU A 1 86 ? 18.982 10.274 -20.885 1.00 67.31 86 GLU A CA 1
ATOM 678 C C . GLU A 1 86 ? 17.523 10.768 -20.757 1.00 67.31 86 GLU A C 1
ATOM 680 O O . GLU A 1 86 ? 17.078 10.920 -19.616 1.00 67.31 86 GLU A O 1
ATOM 685 N N . PRO A 1 87 ? 16.713 10.966 -21.824 1.00 72.75 87 PRO A N 1
ATOM 686 C CA . PRO A 1 87 ? 15.328 11.418 -21.637 1.00 72.75 87 PRO A CA 1
ATOM 687 C C . PRO A 1 87 ? 14.413 10.339 -21.042 1.00 72.75 87 PRO A C 1
ATOM 689 O O . PRO A 1 87 ? 13.407 10.650 -20.405 1.00 72.75 87 PRO A O 1
ATOM 692 N N . PHE A 1 88 ? 14.743 9.067 -21.251 1.00 75.69 88 PHE A N 1
ATOM 693 C CA . PHE A 1 88 ? 13.970 7.935 -20.753 1.00 75.69 88 PHE A CA 1
ATOM 694 C C . PHE A 1 88 ? 14.371 7.578 -19.319 1.00 75.69 88 PHE A C 1
ATOM 696 O O . PHE A 1 88 ? 13.502 7.355 -18.478 1.00 75.69 88 PHE A O 1
ATOM 703 N N . ALA A 1 89 ? 15.671 7.604 -19.017 1.00 77.19 89 ALA A N 1
ATOM 704 C CA . ALA A 1 89 ? 16.184 7.380 -17.666 1.00 77.19 89 ALA A CA 1
ATOM 705 C C . ALA A 1 89 ? 15.534 8.335 -16.653 1.00 77.19 89 ALA A C 1
ATOM 707 O O . ALA A 1 89 ? 14.943 7.899 -15.667 1.00 77.19 89 ALA A O 1
ATOM 708 N N . SER A 1 90 ? 15.549 9.635 -16.972 1.00 82.19 90 SER A N 1
ATOM 709 C CA . SER A 1 90 ? 15.031 10.684 -16.093 1.00 82.19 90 SER A CA 1
ATOM 710 C C . SER A 1 90 ? 13.5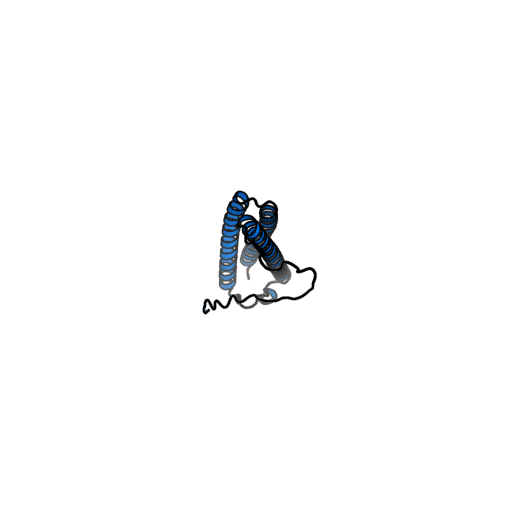41 10.520 -15.780 1.00 82.19 90 SER A C 1
ATOM 712 O O . SER A 1 90 ? 13.148 10.671 -14.625 1.00 82.19 90 SER A O 1
ATOM 714 N N . LYS A 1 91 ? 12.713 10.152 -16.768 1.00 86.31 91 LYS A N 1
ATOM 715 C CA . LYS A 1 91 ? 11.274 9.926 -16.551 1.00 86.31 91 LYS A CA 1
ATOM 716 C C . LYS A 1 91 ? 11.009 8.756 -15.611 1.00 86.31 91 LYS A C 1
ATOM 718 O O . LYS A 1 91 ? 10.177 8.865 -14.717 1.00 86.31 91 LYS A O 1
ATOM 723 N N . ILE A 1 92 ? 11.706 7.638 -15.799 1.00 85.69 92 ILE A N 1
ATOM 724 C CA . ILE A 1 92 ? 11.528 6.452 -14.952 1.00 85.69 92 ILE A CA 1
ATOM 725 C C . ILE A 1 92 ? 11.986 6.750 -13.530 1.00 85.69 92 ILE A C 1
ATOM 727 O O . ILE A 1 92 ? 11.283 6.403 -12.582 1.00 85.69 92 ILE A O 1
ATOM 731 N N . ASP A 1 93 ? 13.117 7.431 -13.368 1.00 85.69 93 ASP A N 1
ATOM 732 C CA . ASP A 1 93 ? 13.598 7.838 -12.050 1.00 85.69 93 ASP A CA 1
ATOM 733 C C . ASP A 1 93 ? 12.599 8.781 -11.360 1.00 85.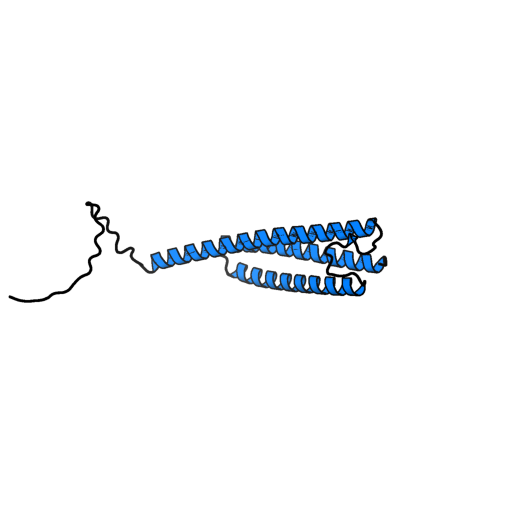69 93 ASP A C 1
ATOM 735 O O . ASP A 1 93 ? 12.252 8.552 -10.201 1.00 85.69 93 ASP A O 1
ATOM 739 N N . GLU A 1 94 ? 12.036 9.761 -12.076 1.00 89.44 94 GLU A N 1
ATOM 740 C CA . GLU A 1 94 ? 10.976 10.636 -11.553 1.00 89.44 94 GLU A CA 1
ATOM 741 C C . GLU A 1 94 ? 9.768 9.823 -11.064 1.00 89.44 94 GLU A C 1
ATOM 743 O O . GLU A 1 94 ? 9.324 9.992 -9.929 1.00 89.44 94 GLU A O 1
ATOM 748 N N . ARG A 1 95 ? 9.268 8.880 -11.873 1.00 90.38 95 ARG A N 1
ATOM 749 C CA . ARG A 1 95 ? 8.130 8.021 -11.498 1.00 90.38 95 ARG A CA 1
ATOM 750 C C . ARG A 1 95 ? 8.437 7.156 -10.278 1.00 90.38 95 ARG A C 1
ATOM 752 O O . ARG A 1 95 ? 7.582 6.991 -9.407 1.00 90.38 95 ARG A O 1
ATOM 759 N N . ASN A 1 96 ? 9.653 6.630 -10.169 1.00 88.62 96 ASN A N 1
ATOM 760 C CA . ASN A 1 96 ? 10.062 5.863 -8.995 1.00 88.62 96 ASN A CA 1
ATOM 761 C C . ASN A 1 96 ? 10.177 6.731 -7.742 1.00 88.62 96 ASN A C 1
ATOM 763 O O . ASN A 1 96 ? 9.759 6.292 -6.668 1.00 88.62 96 ASN A O 1
ATOM 767 N N . LEU A 1 97 ? 10.677 7.962 -7.862 1.00 90.69 97 LEU A N 1
ATOM 768 C CA . LEU A 1 97 ? 10.672 8.928 -6.764 1.00 90.69 97 LEU A CA 1
ATOM 769 C C . LEU A 1 97 ? 9.241 9.255 -6.321 1.00 90.69 97 LEU A C 1
ATOM 771 O O . LEU A 1 97 ? 8.969 9.255 -5.119 1.00 90.69 97 LEU A O 1
ATOM 775 N N . THR A 1 98 ? 8.309 9.443 -7.259 1.00 93.25 98 THR A N 1
ATOM 776 C CA . THR A 1 98 ? 6.882 9.634 -6.959 1.00 93.25 98 THR A CA 1
ATOM 777 C C . THR A 1 98 ? 6.305 8.444 -6.187 1.00 93.25 98 THR A C 1
ATOM 779 O O . THR A 1 98 ? 5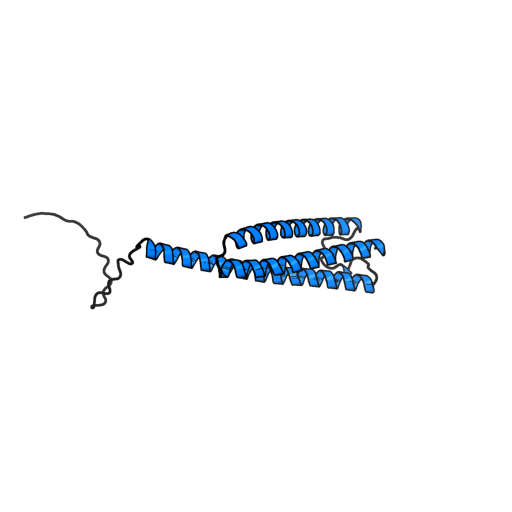.682 8.637 -5.144 1.00 93.25 98 THR A O 1
ATOM 782 N N . ILE A 1 99 ? 6.575 7.209 -6.623 1.00 92.94 99 ILE A N 1
ATOM 783 C CA . ILE A 1 99 ? 6.152 5.990 -5.912 1.00 92.94 99 ILE A CA 1
ATOM 784 C C . ILE A 1 99 ? 6.728 5.948 -4.489 1.00 92.94 99 ILE A C 1
ATOM 786 O O . ILE A 1 99 ? 5.983 5.712 -3.536 1.00 92.94 99 ILE A O 1
ATOM 790 N N . LYS A 1 100 ? 8.034 6.208 -4.316 1.00 92.06 100 LYS A N 1
ATOM 791 C CA . LYS A 1 100 ? 8.678 6.247 -2.988 1.00 92.06 100 LYS A CA 1
ATOM 792 C C . LYS A 1 100 ? 8.034 7.312 -2.089 1.00 92.06 100 LYS A C 1
ATOM 794 O O . LYS A 1 100 ? 7.797 7.054 -0.909 1.00 92.06 100 LYS A O 1
ATOM 799 N N . SER A 1 101 ? 7.714 8.480 -2.646 1.00 95.12 101 SER A N 1
ATOM 800 C CA . SER A 1 101 ? 7.029 9.563 -1.933 1.00 95.12 101 SER A CA 1
ATOM 801 C C . SER A 1 101 ? 5.637 9.140 -1.452 1.00 95.12 101 SER A C 1
ATOM 803 O O . SER A 1 101 ? 5.343 9.254 -0.261 1.00 95.12 101 SER A O 1
ATOM 805 N N . HIS A 1 102 ? 4.813 8.563 -2.332 1.00 94.62 102 HIS A N 1
ATOM 806 C CA . HIS A 1 102 ? 3.483 8.076 -1.958 1.00 94.62 102 HIS A CA 1
ATOM 807 C C . HIS A 1 102 ? 3.534 6.969 -0.906 1.00 94.62 102 HIS A C 1
ATOM 809 O O . HIS A 1 102 ? 2.744 6.986 0.031 1.00 94.62 102 HIS A O 1
ATOM 815 N N . LEU A 1 103 ? 4.477 6.027 -1.004 1.00 93.81 103 LEU A N 1
ATOM 816 C CA . LEU A 1 103 ? 4.639 4.981 0.011 1.00 93.81 103 LEU A CA 1
ATOM 817 C C . LEU A 1 103 ? 4.940 5.569 1.395 1.00 93.81 103 LEU A C 1
ATOM 819 O O . LEU A 1 103 ? 4.368 5.128 2.393 1.00 93.81 103 LEU A O 1
ATOM 823 N N . LYS A 1 104 ? 5.789 6.600 1.456 1.00 95.00 104 LYS A N 1
ATOM 824 C CA . LYS A 1 104 ? 6.089 7.310 2.702 1.00 95.00 104 LYS A CA 1
ATOM 825 C C . LYS A 1 104 ? 4.858 8.031 3.257 1.00 95.00 104 LYS A C 1
ATOM 827 O O . LYS A 1 104 ? 4.612 7.970 4.461 1.00 95.00 104 LYS A O 1
ATOM 832 N N . GLU A 1 105 ? 4.080 8.689 2.402 1.00 95.25 105 GLU A N 1
ATOM 833 C CA . GLU A 1 105 ? 2.827 9.342 2.797 1.00 95.25 105 GLU A CA 1
ATOM 834 C C . GLU A 1 105 ? 1.810 8.322 3.335 1.00 95.25 105 GLU A C 1
ATOM 836 O O . GLU A 1 105 ? 1.240 8.506 4.410 1.00 95.25 105 GLU A O 1
ATOM 841 N N . LEU A 1 106 ? 1.634 7.199 2.638 1.00 94.75 106 LEU A N 1
ATOM 842 C CA . LEU A 1 106 ? 0.735 6.120 3.044 1.00 94.75 106 LEU A CA 1
ATOM 843 C C . LEU A 1 106 ? 1.133 5.517 4.389 1.00 94.75 106 LEU A C 1
ATOM 845 O O . LEU A 1 106 ? 0.267 5.255 5.218 1.00 94.75 106 LEU A O 1
ATOM 849 N N . GLN A 1 107 ? 2.432 5.355 4.647 1.00 93.69 107 GLN A N 1
ATOM 850 C CA . GLN A 1 107 ? 2.919 4.909 5.951 1.00 93.69 107 GLN A CA 1
ATOM 851 C C . GLN A 1 107 ? 2.526 5.891 7.065 1.00 93.69 107 GLN A C 1
ATOM 853 O O . GLN A 1 107 ? 2.099 5.473 8.141 1.00 93.69 107 GLN A O 1
ATOM 858 N N . GLN A 1 108 ? 2.621 7.200 6.815 1.00 95.19 108 GLN A N 1
ATOM 859 C CA . GLN A 1 108 ? 2.188 8.218 7.776 1.00 95.19 108 GLN A CA 1
ATOM 860 C C . GLN A 1 108 ? 0.674 8.171 8.011 1.00 95.19 108 GLN A C 1
ATOM 862 O O . GLN A 1 108 ? 0.235 8.232 9.163 1.00 95.19 108 GLN A O 1
ATOM 867 N N . LYS A 1 109 ? -0.125 8.021 6.947 1.00 95.31 109 LYS A N 1
ATOM 868 C CA . LYS A 1 109 ? -1.584 7.890 7.054 1.00 95.31 109 LYS A CA 1
ATOM 869 C C . LYS A 1 109 ? -1.996 6.617 7.797 1.00 95.31 109 LYS A C 1
ATOM 871 O O . LYS A 1 109 ? -2.871 6.687 8.656 1.00 95.31 109 LYS A O 1
ATOM 876 N N . ASN A 1 110 ? -1.328 5.492 7.549 1.00 93.06 110 ASN A N 1
ATOM 877 C CA . ASN A 1 110 ? -1.564 4.252 8.286 1.00 93.06 110 ASN A CA 1
ATOM 878 C C . ASN A 1 110 ? -1.288 4.432 9.785 1.00 93.06 110 ASN A C 1
ATOM 880 O O . ASN A 1 110 ? -2.162 4.174 10.608 1.00 93.06 110 ASN A O 1
ATOM 884 N N . ASN A 1 111 ? -0.126 4.991 10.140 1.00 94.25 111 ASN A N 1
ATOM 885 C CA . ASN A 1 111 ? 0.227 5.261 11.538 1.00 94.25 111 ASN A CA 1
ATOM 886 C C . ASN A 1 111 ? -0.788 6.194 12.225 1.00 94.25 111 ASN A C 1
ATOM 888 O O . ASN A 1 111 ? -1.123 6.009 13.395 1.00 94.25 111 ASN A O 1
ATOM 892 N N . ARG A 1 112 ? -1.290 7.209 11.508 1.00 95.88 112 ARG A N 1
ATOM 893 C CA . ARG A 1 112 ? -2.349 8.104 12.001 1.00 95.88 112 ARG A CA 1
ATOM 894 C C . ARG A 1 112 ? -3.626 7.324 12.316 1.00 95.88 112 ARG A C 1
ATOM 896 O O . ARG A 1 112 ? -4.205 7.515 13.384 1.00 95.88 112 ARG A O 1
ATOM 903 N N . ASN A 1 113 ? -4.055 6.447 11.413 1.00 92.56 113 ASN A N 1
ATOM 904 C CA . ASN A 1 113 ? -5.279 5.667 11.582 1.00 92.56 113 ASN A CA 1
ATOM 905 C C . ASN A 1 113 ? -5.144 4.657 12.737 1.00 92.56 113 ASN A C 1
ATOM 907 O O . ASN A 1 113 ? -6.048 4.557 13.566 1.00 92.56 113 ASN A O 1
ATOM 911 N N . GLU A 1 114 ? -3.986 4.006 12.879 1.00 93.00 114 GLU A N 1
ATOM 912 C CA . GLU A 1 114 ? -3.664 3.130 14.017 1.00 93.00 114 GLU A CA 1
ATOM 913 C C . GLU A 1 114 ? -3.762 3.860 15.367 1.00 93.00 114 GLU A C 1
ATOM 915 O O . GLU A 1 114 ? -4.358 3.349 16.320 1.00 93.00 114 GLU A O 1
ATOM 920 N N . GLN A 1 115 ? -3.243 5.090 15.456 1.00 93.56 115 GLN A N 1
ATOM 921 C CA . GLN A 1 115 ? -3.366 5.904 16.670 1.00 93.56 115 GLN A CA 1
ATOM 922 C C . GLN A 1 115 ? -4.828 6.222 17.009 1.00 93.56 115 GLN A C 1
ATOM 924 O O . GLN A 1 115 ? -5.208 6.189 18.184 1.00 93.56 115 GLN A O 1
ATOM 929 N N . THR A 1 116 ? -5.658 6.520 16.005 1.00 91.19 116 THR A N 1
ATOM 930 C CA . THR A 1 116 ? -7.096 6.760 16.197 1.00 91.19 116 THR A CA 1
ATOM 931 C C . THR A 1 116 ? -7.802 5.506 16.709 1.00 91.19 116 THR A C 1
ATOM 933 O O . THR A 1 116 ? -8.554 5.588 17.682 1.00 91.19 116 THR A O 1
ATOM 936 N N . ILE A 1 117 ? -7.506 4.337 16.130 1.00 90.00 117 ILE A N 1
ATOM 937 C CA . ILE A 1 117 ? -8.032 3.043 16.589 1.00 90.00 117 ILE A CA 1
ATOM 938 C C . ILE A 1 117 ? -7.681 2.816 18.062 1.00 90.00 117 ILE A C 1
ATOM 940 O O . ILE A 1 117 ? -8.569 2.538 18.871 1.00 90.00 117 ILE A O 1
ATOM 944 N N . TYR A 1 118 ? -6.412 3.002 18.435 1.00 90.44 118 TYR A N 1
ATOM 945 C CA . TYR A 1 118 ? -5.962 2.822 19.815 1.00 90.44 118 TYR A CA 1
ATOM 946 C C . TYR A 1 118 ? -6.705 3.748 20.790 1.00 90.44 118 TYR A C 1
ATOM 948 O O . TYR A 1 118 ? -7.198 3.300 21.826 1.00 90.44 118 TYR A O 1
ATOM 956 N N . ARG A 1 119 ? -6.858 5.036 20.450 1.00 89.06 119 ARG A N 1
ATOM 957 C CA . ARG A 1 119 ? -7.612 5.998 21.276 1.00 89.06 119 ARG A CA 1
ATOM 958 C C . ARG A 1 119 ? -9.079 5.594 21.427 1.00 89.06 119 ARG A C 1
ATOM 960 O O . ARG A 1 119 ? -9.612 5.645 22.535 1.00 89.06 119 ARG A O 1
ATOM 967 N N . ASN A 1 120 ? -9.721 5.153 20.347 1.00 85.88 120 ASN A N 1
ATOM 968 C CA . ASN A 1 120 ? -11.107 4.689 20.381 1.00 85.88 120 ASN A CA 1
ATOM 969 C C . ASN A 1 120 ? -11.278 3.467 21.295 1.00 85.88 120 ASN A C 1
ATOM 971 O O . ASN A 1 120 ? -12.207 3.438 22.104 1.00 85.88 120 ASN A O 1
ATOM 975 N N . GLN A 1 121 ? -10.355 2.503 21.235 1.00 86.75 121 GLN A N 1
ATOM 976 C CA . GLN A 1 121 ? -10.355 1.334 22.120 1.00 86.75 121 GLN A CA 1
ATOM 977 C C . GLN A 1 121 ? -10.194 1.724 23.597 1.00 86.75 121 GLN A C 1
ATOM 979 O O . GLN A 1 121 ? -10.949 1.243 24.441 1.00 86.75 121 GLN A O 1
ATOM 984 N N . GLN A 1 122 ? -9.260 2.628 23.919 1.00 88.44 122 GLN A N 1
ATOM 985 C CA . GLN A 1 122 ? -9.070 3.125 25.290 1.00 88.44 122 GLN A CA 1
ATOM 986 C C . GLN A 1 122 ? -10.333 3.812 25.827 1.00 88.44 122 GLN A C 1
ATOM 988 O O . GLN A 1 122 ? -10.774 3.512 26.937 1.00 88.44 122 GLN A O 1
ATOM 993 N N . ASN A 1 123 ? -10.968 4.663 25.016 1.00 84.69 123 ASN A N 1
ATOM 994 C CA . ASN A 1 123 ? -12.206 5.349 25.388 1.00 84.69 123 ASN A CA 1
ATOM 995 C C . ASN A 1 123 ? -13.351 4.361 25.659 1.00 84.69 123 ASN A C 1
ATOM 997 O O . ASN A 1 123 ? -14.064 4.501 26.652 1.00 84.69 123 ASN A O 1
ATOM 1001 N N . ILE A 1 124 ? -13.517 3.336 24.816 1.00 83.06 124 ILE A N 1
ATOM 1002 C CA . ILE A 1 124 ? -14.533 2.292 25.019 1.00 83.06 124 ILE A CA 1
ATOM 1003 C C . ILE A 1 124 ? -14.248 1.505 26.301 1.00 83.06 124 ILE A C 1
ATOM 1005 O O . ILE A 1 124 ? -15.158 1.300 27.098 1.00 83.06 124 ILE A O 1
ATOM 1009 N N . ASN A 1 125 ? -12.997 1.116 26.552 1.00 82.94 125 ASN A N 1
ATOM 1010 C CA . ASN A 1 125 ? -12.620 0.394 27.770 1.00 82.94 125 ASN A CA 1
ATOM 1011 C C . ASN A 1 125 ? -12.873 1.220 29.037 1.00 82.94 125 ASN A C 1
ATOM 1013 O O . ASN A 1 125 ? -13.354 0.685 30.039 1.00 82.94 125 ASN A O 1
ATOM 1017 N N . GLN A 1 126 ? -12.601 2.525 28.992 1.00 82.19 126 GLN A N 1
ATOM 1018 C CA . GLN A 1 126 ? -12.906 3.438 30.089 1.00 82.19 126 GLN A CA 1
ATOM 1019 C C . GLN A 1 126 ? -14.418 3.549 30.321 1.00 82.19 126 GLN A C 1
ATOM 1021 O O . GLN A 1 126 ? -14.869 3.408 31.457 1.00 82.19 126 GLN A O 1
ATOM 1026 N N . LEU A 1 127 ? -15.211 3.733 29.261 1.00 78.12 127 LEU A N 1
ATOM 1027 C CA . LEU A 1 127 ? -16.674 3.776 29.353 1.00 78.12 127 LEU A CA 1
ATOM 1028 C C . LEU A 1 127 ? -17.251 2.458 29.883 1.00 78.12 127 LEU A C 1
ATOM 1030 O O . LEU A 1 127 ? -18.096 2.476 30.772 1.00 78.12 127 LEU A O 1
ATOM 1034 N N . LEU A 1 128 ? -16.758 1.313 29.408 1.00 82.31 128 LEU A N 1
ATOM 1035 C CA . LEU A 1 128 ? -17.160 -0.001 29.910 1.00 82.31 128 LEU A CA 1
ATOM 1036 C C . LEU A 1 128 ? -16.784 -0.189 31.381 1.00 82.31 128 LEU A C 1
ATOM 1038 O O . LEU A 1 128 ? -17.562 -0.777 32.123 1.00 82.31 128 LEU A O 1
ATOM 1042 N N . SER A 1 129 ? -15.632 0.320 31.822 1.00 76.69 129 SER A N 1
ATOM 1043 C CA . SER A 1 129 ? -15.220 0.271 33.232 1.00 76.69 129 SER A CA 1
ATOM 1044 C C . SER A 1 129 ? -16.137 1.111 34.127 1.00 76.69 129 SER A C 1
ATOM 1046 O O . SER A 1 129 ? -16.483 0.676 35.224 1.00 76.69 129 SER A O 1
ATOM 1048 N N . ILE A 1 130 ? -16.581 2.275 33.635 1.00 75.69 130 ILE A N 1
ATOM 1049 C CA . ILE A 1 130 ? -17.578 3.122 34.305 1.00 75.69 130 ILE A CA 1
ATOM 1050 C C . ILE A 1 130 ? -18.930 2.395 34.378 1.00 75.69 130 ILE A C 1
ATOM 1052 O O . ILE A 1 130 ? -19.505 2.284 35.456 1.00 75.69 130 ILE A O 1
ATOM 1056 N N . VAL A 1 131 ? -19.420 1.856 33.255 1.00 76.56 131 VAL A N 1
ATOM 1057 C CA . VAL A 1 131 ? -20.727 1.173 33.172 1.00 76.56 131 VAL A CA 1
ATOM 1058 C C . VAL A 1 131 ? -20.761 -0.115 33.996 1.00 76.56 131 VAL A C 1
ATOM 1060 O O . VAL A 1 131 ? -21.763 -0.400 34.644 1.00 76.56 131 VAL A O 1
ATOM 1063 N N . ARG A 1 132 ? -19.670 -0.888 34.018 1.00 79.56 132 ARG A N 1
ATOM 1064 C CA . ARG A 1 132 ? -19.550 -2.107 34.837 1.00 79.56 132 ARG A CA 1
ATOM 1065 C C . ARG A 1 132 ? -19.430 -1.814 36.332 1.00 79.56 132 ARG A C 1
ATOM 1067 O O . ARG A 1 132 ? -19.351 -2.759 37.110 1.00 79.56 132 ARG A O 1
ATOM 1074 N N . GLY A 1 133 ? -19.407 -0.541 36.734 1.00 66.06 133 GLY A N 1
ATOM 1075 C CA . GLY A 1 133 ? -19.333 -0.162 38.135 1.00 66.06 133 GLY A CA 1
ATOM 1076 C C . GLY A 1 133 ? -18.060 -0.678 38.793 1.00 66.06 133 GLY A C 1
ATOM 1077 O O . GLY A 1 133 ? -18.112 -1.092 39.948 1.00 66.06 133 GLY A O 1
ATOM 1078 N N . HIS A 1 134 ? -16.921 -0.672 38.080 1.00 54.50 134 HIS A N 1
ATOM 1079 C CA . HIS A 1 134 ? -15.635 -0.755 38.766 1.00 54.50 134 HIS A CA 1
ATOM 1080 C C . HIS A 1 134 ? -15.482 0.526 39.582 1.00 54.50 134 HIS A C 1
ATOM 1082 O O . HIS A 1 134 ? -14.945 1.543 39.143 1.00 54.50 134 HIS A O 1
ATOM 1088 N N . ASP A 1 135 ? -16.042 0.445 40.783 1.00 48.81 135 ASP A N 1
ATOM 1089 C CA . ASP A 1 135 ? -15.823 1.323 41.897 1.00 48.81 135 ASP A CA 1
ATOM 1090 C C . ASP A 1 135 ? -14.317 1.586 41.977 1.00 48.81 135 ASP A C 1
ATOM 1092 O O . ASP A 1 135 ? -13.525 0.699 42.302 1.00 48.81 135 ASP A O 1
ATOM 1096 N N . LYS A 1 136 ? -13.914 2.841 41.780 1.00 49.69 136 LYS A N 1
ATOM 1097 C CA . LYS A 1 136 ? -12.789 3.390 42.542 1.00 49.69 136 LYS A CA 1
ATOM 1098 C C . LYS A 1 136 ? -13.176 3.404 44.038 1.00 49.69 136 LYS A C 1
ATOM 1100 O O . LYS A 1 136 ? -13.272 4.456 44.657 1.00 49.69 136 LYS A O 1
ATOM 1105 N N . LYS A 1 137 ? -13.432 2.236 44.621 1.00 49.66 137 LYS A N 1
ATOM 1106 C CA . LYS A 1 137 ? -13.212 1.942 46.037 1.00 49.66 137 LYS A CA 1
ATOM 1107 C C . LYS A 1 137 ? -11.781 1.400 46.049 1.00 49.66 137 LYS A C 1
ATOM 1109 O O . LYS A 1 137 ? -11.516 0.392 45.413 1.00 49.66 137 LYS A O 1
ATOM 1114 N N . ASP A 1 138 ? -10.755 2.082 46.534 1.00 47.69 138 ASP A N 1
ATOM 1115 C CA . ASP A 1 138 ? -10.684 2.894 47.736 1.00 47.69 138 ASP A CA 1
ATOM 1116 C C . ASP A 1 138 ? -9.658 4.020 47.573 1.00 47.69 138 ASP A C 1
ATOM 1118 O O . ASP A 1 138 ? -8.465 3.832 47.795 1.00 47.69 138 ASP A O 1
ATOM 1122 N N . GLN A 1 139 ? -10.115 5.224 47.254 1.00 48.72 139 GLN A N 1
ATOM 1123 C CA . GLN A 1 139 ? -9.464 6.428 47.774 1.00 48.72 139 GLN A CA 1
ATOM 1124 C C . GLN A 1 139 ? -10.558 7.382 48.231 1.00 48.72 139 GLN A C 1
ATOM 1126 O O . GLN A 1 139 ? -10.778 8.450 47.664 1.00 48.72 139 GLN A O 1
ATOM 1131 N N . LEU A 1 140 ? -11.273 6.969 49.281 1.00 45.22 140 LEU A N 1
ATOM 1132 C CA . LEU A 1 140 ? -11.932 7.943 50.132 1.00 45.22 140 LEU A CA 1
ATOM 1133 C C . LEU A 1 140 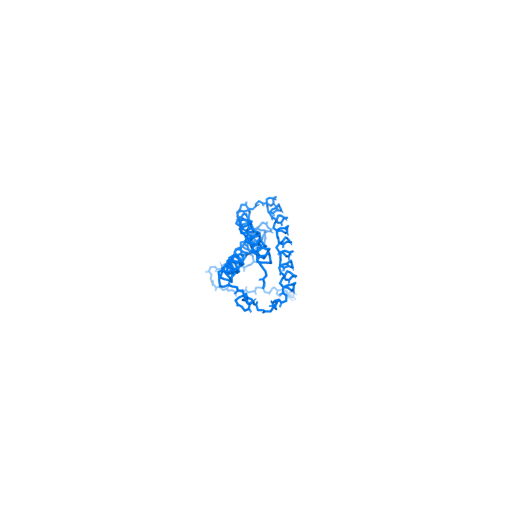? -10.820 8.792 50.744 1.00 45.22 140 LEU A C 1
ATOM 1135 O O . LEU A 1 140 ? -10.003 8.321 51.531 1.00 45.22 140 LEU A O 1
ATOM 1139 N N . TYR A 1 141 ? -10.755 10.044 50.309 1.00 43.59 141 TYR A N 1
ATOM 1140 C CA . TYR A 1 141 ? -9.926 11.049 50.942 1.00 43.59 141 TYR A CA 1
ATOM 1141 C C . TYR A 1 141 ? -10.505 11.276 52.339 1.00 43.59 141 TYR A C 1
ATOM 1143 O O . TYR A 1 141 ? -11.481 12.005 52.525 1.00 43.59 141 TYR A O 1
ATOM 1151 N N . ASN A 1 142 ? -9.934 10.620 53.345 1.00 48.16 142 ASN A N 1
ATOM 1152 C CA . ASN A 1 142 ? -10.171 10.995 54.729 1.00 48.16 142 ASN A CA 1
ATOM 1153 C C . ASN A 1 142 ? -9.785 12.480 54.818 1.00 48.16 142 ASN A C 1
ATOM 1155 O O . ASN A 1 142 ? -8.695 12.844 54.368 1.00 48.16 142 ASN A O 1
ATOM 1159 N N . LYS A 1 143 ? -10.606 13.342 55.432 1.00 49.50 143 LYS A N 1
ATOM 1160 C CA . LYS A 1 143 ? -10.281 14.767 55.685 1.00 49.50 143 LYS A CA 1
ATOM 1161 C C . LYS A 1 143 ? -9.025 14.989 56.572 1.00 49.50 143 LYS A C 1
ATOM 1163 O O . LYS A 1 143 ? -8.827 16.080 57.085 1.00 49.50 143 LYS A O 1
ATOM 1168 N N . ALA A 1 144 ? -8.174 13.975 56.744 1.00 54.62 144 ALA A N 1
ATOM 1169 C CA . ALA A 1 144 ? -6.958 13.966 57.550 1.00 54.62 144 ALA A CA 1
ATOM 1170 C C . ALA A 1 144 ? -5.722 13.343 56.847 1.00 54.62 144 ALA A C 1
ATOM 1172 O O . ALA A 1 144 ? -4.734 13.065 57.514 1.00 54.62 144 ALA A O 1
ATOM 1173 N N . GLY A 1 145 ? -5.735 13.114 55.523 1.00 45.75 145 GLY A N 1
ATOM 1174 C CA . GLY A 1 145 ? -4.496 12.905 54.744 1.00 45.75 145 GLY A CA 1
ATOM 1175 C C . GLY A 1 145 ? -3.630 11.671 55.070 1.00 45.75 145 GLY A C 1
ATOM 1176 O O . GLY A 1 145 ? -2.425 11.716 54.846 1.00 45.75 145 GLY A O 1
ATOM 1177 N N . GLY A 1 146 ? -4.197 10.571 55.574 1.00 43.16 146 GLY A N 1
ATOM 1178 C CA . GLY A 1 146 ? -3.452 9.332 55.853 1.00 43.16 146 GLY A CA 1
ATOM 1179 C C . GLY A 1 146 ? -3.916 8.156 54.991 1.00 43.16 146 GLY A C 1
ATOM 1180 O O . GLY A 1 146 ? -5.048 7.703 55.141 1.00 43.16 146 GLY A O 1
ATOM 1181 N N . SER A 1 147 ? -3.046 7.644 54.114 1.00 44.47 147 SER A N 1
ATOM 1182 C CA . SER A 1 147 ? -3.289 6.426 53.323 1.00 44.47 147 SER A CA 1
ATOM 1183 C C . SER A 1 147 ? -2.959 5.183 54.154 1.00 44.47 147 SER A C 1
ATOM 1185 O O . SER A 1 147 ? -1.792 4.819 54.288 1.00 44.47 147 SER A O 1
ATOM 1187 N N . GLY A 1 148 ? -3.976 4.529 54.719 1.00 41.22 148 GLY A N 1
ATOM 1188 C CA . GLY A 1 148 ? -3.826 3.284 55.478 1.00 41.22 148 GLY A CA 1
ATOM 1189 C C . GLY A 1 148 ? -4.544 2.117 54.803 1.00 41.22 148 GLY A C 1
ATOM 1190 O O . GLY A 1 148 ? -5.769 2.091 54.756 1.00 41.22 148 GLY A O 1
ATOM 1191 N N . LEU A 1 149 ? -3.783 1.135 54.310 1.00 41.97 149 LEU A N 1
ATOM 1192 C CA . LEU A 1 149 ? -4.301 -0.161 53.860 1.00 41.97 149 LEU A CA 1
ATOM 1193 C C . LEU A 1 149 ? -4.818 -0.947 55.073 1.00 41.97 149 LEU A C 1
ATOM 1195 O O . LEU A 1 149 ? -4.026 -1.503 55.837 1.00 41.97 149 LEU A O 1
ATOM 1199 N N . TYR A 1 150 ? -6.136 -1.033 55.247 1.00 46.91 150 TYR A N 1
ATOM 1200 C CA . TYR A 1 150 ? -6.726 -1.941 56.231 1.00 46.91 150 TYR A CA 1
ATOM 1201 C C . TYR A 1 150 ? -6.621 -3.389 55.732 1.00 46.91 150 TYR A C 1
ATOM 1203 O O . TYR A 1 150 ? -7.523 -3.926 55.094 1.00 46.91 150 TYR A O 1
ATOM 1211 N N . LYS A 1 151 ? -5.509 -4.060 56.060 1.00 42.31 151 LYS A N 1
ATOM 1212 C CA . LYS A 1 151 ? -5.502 -5.524 56.157 1.00 42.31 151 LYS A CA 1
ATOM 1213 C C . LYS A 1 151 ? -6.304 -5.901 57.400 1.00 42.31 151 LYS A C 1
ATOM 1215 O O . LYS A 1 151 ? -5.814 -5.784 58.520 1.00 42.31 151 LYS A O 1
ATOM 1220 N N . ALA A 1 152 ? -7.539 -6.347 57.199 1.00 43.97 152 ALA A N 1
ATOM 1221 C CA . ALA A 1 152 ? -8.353 -6.962 58.237 1.00 43.97 152 ALA A CA 1
ATOM 1222 C C . ALA A 1 152 ? -7.685 -8.265 58.719 1.00 43.97 152 ALA A C 1
ATOM 1224 O O . ALA A 1 152 ? -7.916 -9.342 58.175 1.00 43.97 152 ALA A O 1
ATOM 1225 N N . GLN A 1 153 ? -6.827 -8.179 59.739 1.00 48.28 153 GLN A N 1
ATOM 1226 C CA . GLN A 1 153 ? -6.444 -9.346 60.525 1.00 48.28 153 GLN A CA 1
ATOM 1227 C C . GLN A 1 153 ? -7.541 -9.618 61.552 1.00 48.28 153 GLN A C 1
ATOM 1229 O O . GLN A 1 153 ? -7.625 -8.990 62.604 1.00 48.28 153 GLN A O 1
ATOM 1234 N N . SER A 1 154 ? -8.389 -10.586 61.216 1.00 48.72 154 SER A N 1
ATOM 1235 C CA . SER A 1 154 ? -9.260 -11.279 62.158 1.00 48.72 154 SER A CA 1
ATOM 1236 C C . SER A 1 154 ? -8.424 -11.882 63.291 1.00 48.72 154 SER A C 1
ATOM 1238 O O . SER A 1 154 ? -7.635 -12.803 63.066 1.00 48.72 154 SER A O 1
ATOM 1240 N N . ARG A 1 155 ? -8.664 -11.436 64.524 1.00 43.94 155 ARG A N 1
ATOM 1241 C CA . ARG A 1 155 ? -8.450 -12.267 65.710 1.00 43.94 155 ARG A CA 1
ATOM 1242 C C . ARG A 1 155 ? -9.654 -12.129 66.634 1.00 43.94 155 ARG A C 1
ATOM 1244 O O . ARG A 1 155 ? -9.752 -11.220 67.447 1.00 43.94 155 ARG A O 1
ATOM 1251 N N . ILE A 1 156 ? -10.597 -13.041 66.430 1.00 49.47 156 ILE A N 1
ATOM 1252 C CA . ILE A 1 156 ? -11.723 -13.304 67.320 1.00 49.47 156 ILE A CA 1
ATOM 1253 C C . ILE A 1 156 ? -11.194 -14.014 68.578 1.00 49.47 156 ILE A C 1
ATOM 1255 O O . ILE A 1 156 ? -10.540 -15.048 68.467 1.00 49.47 156 ILE A O 1
ATOM 1259 N N . GLY A 1 157 ? -11.550 -13.477 69.750 1.00 48.88 157 GLY A N 1
ATOM 1260 C CA . GLY A 1 157 ? -11.795 -14.235 70.983 1.00 48.88 157 GLY A CA 1
ATOM 1261 C C . GLY A 1 157 ? -10.630 -14.412 71.963 1.00 48.88 157 GLY A C 1
ATOM 1262 O O . GLY A 1 157 ? -9.734 -15.219 71.732 1.00 48.88 157 GLY A O 1
ATOM 1263 N N . LYS A 1 158 ? -10.745 -13.802 73.149 1.00 40.97 158 LYS A N 1
ATOM 1264 C CA . LYS A 1 158 ? -11.239 -14.500 74.352 1.00 40.97 158 LYS A CA 1
ATOM 1265 C C . LYS A 1 158 ? -11.475 -13.524 75.512 1.00 40.97 158 LYS A C 1
ATOM 1267 O O . LYS A 1 158 ? -10.758 -12.536 75.643 1.00 40.97 158 LYS A O 1
ATOM 1272 N N . ALA A 1 159 ? -12.529 -13.836 76.265 1.00 45.38 159 ALA A N 1
ATOM 1273 C CA . ALA A 1 159 ? -12.835 -13.340 77.601 1.00 45.38 159 ALA A CA 1
ATOM 1274 C C . ALA A 1 159 ? -11.803 -13.822 78.631 1.00 45.38 159 ALA A C 1
ATOM 1276 O O . ALA A 1 159 ? -11.143 -14.852 78.346 1.00 45.38 159 ALA A O 1
#

Foldseek 3Di:
DDPVLLVVLLVLLVVLLVLLVVLLVLLVQLQVCLVVVPVVSNVVSVVVNVVSVVVNVVSVVVNVVSCVVLVHPPVDLQCCPVPDDVVSSVSSRVSSVSSVVSVVVSVVSVVVSVVSVVVVVVVVVVVVCVVVCVDPPDDPPDPPDDDDDPPPDDDDDDD

Secondary structure (DSSP, 8-state):
--HHHHHHHHHHHHHHHHHHHHHHHHHHHHHHHHHHT-HHHHHHHHHHHHHHHHHHHHHHHHHHHHHHHTT--TT-S-GGGS---HHHHHHHHHHHHHHHHHHHHHHHHHHHHHHHHHHHHHHHHHHHHHHTT---TT----TT---------------

Sequence (159 aa):
MTEQQFSQLDTLLLQGISLLETLSSIYDKELEALSSKDLDLLSDITQEKTGLLNRFHNFTLERVELLKSFSIETSKEDYSSAGLSEPFASKIDERNLTIKSHLKELQQKNNRNEQTIYRNQQNINQLLSIVRGHDKKDQLYNKAGGSGLYKAQSRIGKA

Radius of gyration: 28.95 Å; chains: 1; bounding box: 43×29×104 Å

Organism: Neptuniibacter caesariensis (NCBI:txid207954)

InterPro domains:
  IPR007809 FlgN-like protein [PF05130] (1-146)
  IPR036679 FlgN-like superfamily [SSF140566] (5-132)

pLDDT: mean 79.69, std 17.58, range [40.97, 96.25]